Protein AF-A0A822D2G8-F1 (afdb_monomer)

Nearest PDB structures (foldseek):
  5gmx-assembly2_B  TM=9.393E-01  e=2.513E-11  uncultured bacterium
  8j5v-assembly1_A  TM=9.242E-01  e=3.147E-10  Pseudomonas putida
  7y3z-assembly4_C  TM=8.607E-01  e=1.386E-10  Acinetobacter
  5gkv-assembly1_A  TM=8.976E-01  e=1.259E-08  Caulobacter vibrioides CB15
  3zyt-assembly1_A  TM=8.959E-01  e=1.176E-08  Paenarthrobacter nitroguajacolicus

Solvent-accessible surface area (backbone atoms only — not comparable to full-atom values): 8318 Å² total; per-residue (Å²): 126,76,74,58,53,82,40,35,42,26,81,70,38,61,72,32,47,34,66,88,32,54,75,43,24,35,48,33,5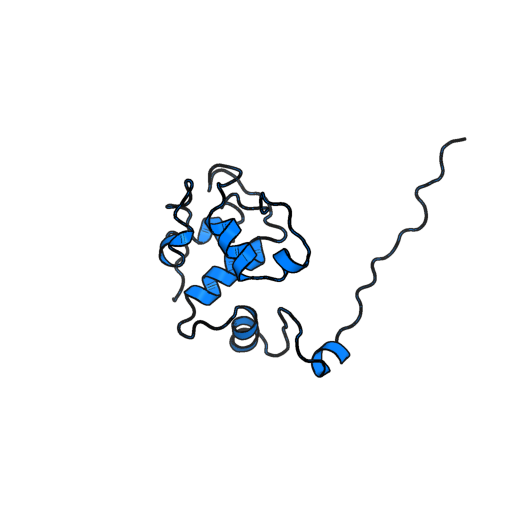2,79,62,31,10,48,29,58,45,65,74,94,67,92,73,52,73,68,47,69,71,31,62,68,57,48,47,55,47,58,24,60,44,60,46,82,45,68,62,69,76,56,70,52,78,27,83,67,39,43,62,50,58,56,33,49,52,49,26,61,48,38,93,80,54,43,53,50,41,54,47,42,23,75,76,74,37,78,89,49,75,64,74,86,89,49,72,80,58,54,75,71,61,77,84,86,76,80,86,77,79,83,81,91,79,78,76,84,128

Radius of gyration: 18.51 Å; Cα contacts (8 Å, |Δi|>4): 167; chains: 1; bounding box: 32×66×42 Å

Foldseek 3Di:
DLFDQQDQPCVLVVLLCPQLRVRQGNVLLLQQQSQPLDQPDDDDPVCLVPLCNLLNRSSHDHRPDNGPPDGDHSPRSSCSSVQSSVLRSPPVSDHSQVCCCVPPNVLDGPDDDDVVNVVVDDDDDDPPPPDDPPDDD

Structure (mmCIF, N/CA/C/O backbone):
data_AF-A0A822D2G8-F1
#
_entry.id   AF-A0A822D2G8-F1
#
loop_
_atom_site.group_PDB
_atom_site.id
_atom_site.type_symbol
_atom_site.label_atom_id
_atom_site.label_alt_id
_atom_site.label_comp_id
_atom_site.label_asym_id
_atom_site.label_entity_id
_atom_site.label_seq_id
_atom_site.pdbx_PDB_ins_code
_atom_site.Cartn_x
_atom_site.Cartn_y
_atom_site.Cartn_z
_atom_site.occupancy
_atom_site.B_iso_or_equiv
_atom_site.auth_seq_id
_atom_site.auth_comp_id
_atom_site.auth_asym_id
_atom_site.auth_atom_id
_atom_site.pdbx_PDB_model_num
ATOM 1 N N . GLY A 1 1 ? -14.054 -15.849 -3.156 1.00 91.12 1 GLY A N 1
ATOM 2 C CA . GLY A 1 1 ? -12.806 -15.470 -3.852 1.00 91.12 1 GLY A CA 1
ATOM 3 C C . GLY A 1 1 ? -11.665 -15.424 -2.854 1.00 91.12 1 GLY A C 1
ATOM 4 O O . GLY A 1 1 ? -11.876 -15.843 -1.722 1.00 91.12 1 GLY A O 1
ATOM 5 N N . TRP A 1 2 ? -10.487 -14.937 -3.252 1.00 95.75 2 TRP A N 1
ATOM 6 C CA . TRP A 1 2 ? -9.308 -14.827 -2.371 1.00 95.75 2 TRP A CA 1
ATOM 7 C C . TRP A 1 2 ? -9.354 -13.627 -1.415 1.00 95.75 2 TRP A C 1
ATOM 9 O O . TRP A 1 2 ? -8.724 -13.649 -0.364 1.00 95.75 2 TRP A O 1
ATOM 19 N N . LEU A 1 3 ? -10.148 -12.610 -1.753 1.00 97.12 3 LEU A N 1
ATOM 20 C CA . LEU A 1 3 ? -10.325 -11.391 -0.974 1.00 97.12 3 LEU A CA 1
ATOM 21 C C . LEU A 1 3 ? -11.816 -11.186 -0.663 1.00 97.12 3 LEU A C 1
ATOM 23 O O . LEU A 1 3 ? -12.669 -11.411 -1.524 1.00 97.12 3 LEU A O 1
ATOM 27 N N . ASP A 1 4 ? -12.117 -10.779 0.567 1.00 98.31 4 ASP A N 1
ATOM 28 C CA . ASP A 1 4 ? -13.465 -10.472 1.061 1.00 98.31 4 ASP A CA 1
ATOM 29 C C . ASP A 1 4 ? -13.503 -9.005 1.497 1.00 98.31 4 ASP A C 1
ATOM 31 O O . ASP A 1 4 ? -12.689 -8.597 2.327 1.00 98.31 4 ASP A O 1
ATOM 35 N N . TYR A 1 5 ? -14.424 -8.228 0.922 1.00 98.31 5 TYR A N 1
ATOM 36 C CA . TYR A 1 5 ? -14.529 -6.784 1.128 1.00 98.31 5 TYR A CA 1
ATOM 37 C C . TYR A 1 5 ? -15.007 -6.397 2.534 1.00 98.31 5 TYR A C 1
ATOM 39 O O . TYR A 1 5 ? -14.637 -5.324 3.017 1.00 98.31 5 TYR A O 1
ATOM 47 N N . GLU A 1 6 ? -15.768 -7.268 3.199 1.00 98.38 6 GLU A N 1
ATOM 48 C CA . GLU A 1 6 ? -16.273 -7.030 4.557 1.00 98.38 6 GLU A CA 1
ATOM 49 C C . GLU A 1 6 ? -15.302 -7.534 5.633 1.00 98.38 6 GLU A C 1
ATOM 51 O O . GLU A 1 6 ? -15.400 -7.157 6.801 1.00 98.38 6 GLU A O 1
ATOM 56 N N . ALA A 1 7 ? -14.323 -8.358 5.252 1.00 98.62 7 ALA A N 1
ATOM 57 C CA . ALA A 1 7 ? -13.304 -8.823 6.177 1.00 98.62 7 ALA A CA 1
ATOM 58 C C . ALA A 1 7 ? -12.335 -7.688 6.569 1.00 98.62 7 ALA A C 1
ATOM 60 O O . ALA A 1 7 ? -11.998 -6.836 5.735 1.00 98.62 7 ALA A O 1
ATOM 61 N N . PRO A 1 8 ? -11.810 -7.699 7.809 1.00 98.69 8 PRO A N 1
ATOM 62 C CA . PRO A 1 8 ? -10.712 -6.824 8.196 1.00 98.69 8 PRO A CA 1
ATOM 63 C C . PRO A 1 8 ? -9.475 -7.059 7.323 1.00 98.69 8 PRO A C 1
ATOM 65 O O . PRO A 1 8 ? -9.110 -8.204 7.054 1.00 98.69 8 PRO A O 1
ATOM 68 N N . VAL A 1 9 ? -8.774 -5.987 6.952 1.00 98.81 9 VAL A N 1
ATOM 69 C CA . VAL A 1 9 ? -7.486 -6.036 6.233 1.00 98.81 9 VAL A CA 1
ATOM 70 C C . VAL A 1 9 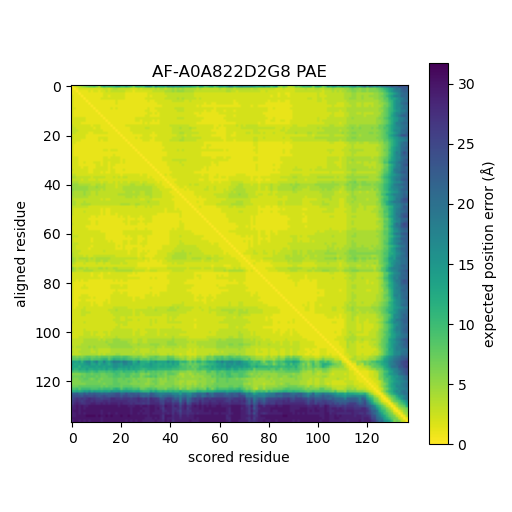? -6.485 -6.921 6.976 1.00 98.81 9 VAL A C 1
ATOM 72 O O . VAL A 1 9 ? -5.782 -7.722 6.363 1.00 98.81 9 VAL A O 1
ATOM 75 N N . ALA A 1 10 ? -6.494 -6.852 8.309 1.00 98.44 10 ALA A N 1
ATOM 76 C CA . ALA A 1 10 ? -5.641 -7.638 9.193 1.00 98.44 10 ALA A CA 1
ATOM 77 C C . ALA A 1 10 ? -5.787 -9.161 9.056 1.00 98.44 10 ALA A C 1
ATOM 79 O O . ALA A 1 10 ? -4.864 -9.892 9.408 1.00 98.44 10 ALA A O 1
ATOM 80 N N . LYS A 1 11 ? -6.902 -9.655 8.501 1.00 98.56 11 LYS A N 1
ATOM 81 C CA . LYS A 1 11 ? -7.056 -11.077 8.160 1.00 98.56 11 LYS A CA 1
ATOM 82 C C . LYS A 1 11 ? -6.014 -11.531 7.133 1.00 98.56 11 LYS A C 1
ATOM 84 O O . LYS A 1 11 ? -5.569 -12.672 7.183 1.00 98.56 11 LYS A O 1
ATOM 89 N N . TYR A 1 12 ? -5.654 -10.647 6.206 1.00 98.56 12 TYR A N 1
ATOM 90 C CA . TYR A 1 12 ? -4.702 -10.913 5.126 1.00 98.56 12 TYR A CA 1
ATOM 91 C C . TYR A 1 12 ? -3.329 -10.313 5.430 1.00 98.56 12 TYR A C 1
ATOM 93 O O . TYR A 1 12 ? -2.309 -10.868 5.037 1.00 98.56 12 TYR A O 1
ATOM 101 N N . TRP A 1 13 ? -3.299 -9.202 6.168 1.00 98.62 13 TRP A N 1
ATOM 102 C CA . TRP A 1 13 ? -2.096 -8.458 6.520 1.00 98.62 13 TRP A CA 1
ATOM 103 C C . TRP A 1 13 ? -2.002 -8.226 8.039 1.00 98.62 13 TRP A C 1
ATOM 105 O O . TRP A 1 13 ? -2.320 -7.130 8.502 1.00 98.62 13 TRP A O 1
ATOM 115 N N . PRO A 1 14 ? -1.579 -9.225 8.839 1.00 98.44 14 PRO A N 1
ATOM 116 C CA . PRO A 1 14 ? -1.592 -9.135 10.305 1.00 98.44 14 PRO A CA 1
ATOM 117 C C . PRO A 1 14 ? -0.842 -7.928 10.878 1.00 98.44 14 PRO A C 1
ATOM 119 O O . PRO A 1 14 ? -1.290 -7.302 11.829 1.00 98.44 14 PRO A O 1
ATOM 122 N N . GLU A 1 15 ? 0.270 -7.534 10.267 1.00 98.56 15 GLU A N 1
ATOM 123 C CA . GLU A 1 15 ? 1.086 -6.391 10.685 1.00 98.56 15 GLU A CA 1
ATOM 124 C C . GLU A 1 15 ? 0.337 -5.051 10.577 1.00 98.56 15 GLU A C 1
ATOM 126 O O . GLU A 1 15 ? 0.746 -4.066 11.190 1.00 98.56 15 GLU A O 1
ATOM 131 N N . PHE A 1 16 ? -0.773 -5.012 9.832 1.00 98.69 16 PHE A N 1
ATOM 132 C CA . PHE A 1 16 ? -1.654 -3.857 9.714 1.00 98.69 16 PHE A CA 1
ATOM 133 C C . PHE A 1 16 ? -2.537 -3.650 10.958 1.00 98.69 16 PHE A C 1
ATOM 135 O O . PHE A 1 16 ? -3.050 -2.549 11.139 1.00 98.69 16 PHE A O 1
ATOM 142 N N . SER A 1 17 ? -2.713 -4.647 11.843 1.00 97.94 17 SER A N 1
ATOM 143 C CA . SER A 1 17 ? -3.588 -4.571 13.032 1.00 97.94 17 SER A CA 1
ATOM 144 C C . SER A 1 17 ? -2.949 -3.852 14.224 1.00 97.94 17 SER A C 1
ATOM 146 O O . SER A 1 17 ? -2.882 -4.382 15.333 1.00 97.94 17 SER A O 1
ATOM 148 N N . VAL A 1 18 ? -2.433 -2.651 13.991 1.00 98.12 18 VAL A N 1
ATOM 149 C CA . VAL A 1 18 ? -1.862 -1.804 15.042 1.00 98.12 18 VAL A CA 1
ATOM 150 C C . VAL A 1 18 ? -2.366 -0.377 14.905 1.00 98.12 18 VAL A C 1
ATOM 152 O O . VAL A 1 18 ? -2.755 0.057 13.818 1.00 98.12 18 VAL A O 1
ATOM 155 N N . ASN A 1 19 ? -2.284 0.391 15.991 1.00 98.06 19 ASN A N 1
ATOM 156 C CA . ASN A 1 19 ? -2.625 1.815 16.018 1.00 98.06 19 ASN A CA 1
ATOM 157 C C . ASN A 1 19 ? -4.070 2.120 15.576 1.00 98.06 19 ASN A C 1
ATOM 159 O O . ASN A 1 19 ? -4.309 3.133 14.918 1.00 98.06 19 ASN A O 1
ATOM 163 N N . GLY A 1 20 ? -5.029 1.266 15.959 1.00 97.31 20 GLY A N 1
ATOM 164 C CA . GLY A 1 20 ? -6.459 1.493 15.717 1.00 97.31 20 GLY A CA 1
ATOM 165 C C . GLY A 1 20 ? -6.936 1.034 14.339 1.00 97.31 20 GLY A C 1
ATOM 166 O O . GLY A 1 20 ? -7.957 1.515 13.848 1.00 97.31 20 GLY A O 1
ATOM 167 N N . LYS A 1 21 ? -6.173 0.156 13.678 1.00 98.50 21 LYS A N 1
ATOM 168 C CA . LYS A 1 21 ? -6.455 -0.339 12.321 1.00 98.50 21 LYS A CA 1
ATOM 169 C C . LYS A 1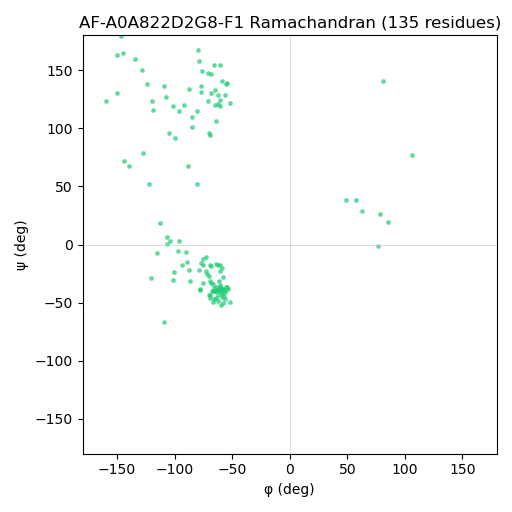 21 ? -7.012 -1.766 12.285 1.00 98.50 21 LYS A C 1
ATOM 171 O O . LYS A 1 21 ? -7.245 -2.308 11.208 1.00 98.50 21 LYS A O 1
ATOM 176 N N . GLU A 1 22 ? -7.246 -2.374 13.445 1.00 98.12 22 GLU A N 1
ATOM 177 C CA . GLU A 1 22 ? -7.603 -3.789 13.612 1.00 98.12 22 GLU A CA 1
ATOM 178 C C . GLU A 1 22 ? -8.923 -4.140 12.907 1.00 98.12 22 GLU A C 1
ATOM 180 O O . GLU A 1 22 ? -9.078 -5.246 12.394 1.00 98.12 22 GLU A O 1
ATOM 185 N N . ASN A 1 23 ? -9.841 -3.172 12.837 1.00 98.38 23 ASN A N 1
ATOM 186 C CA . ASN A 1 23 ? -11.180 -3.331 12.267 1.00 98.38 23 ASN A CA 1
ATOM 187 C C . ASN A 1 23 ? -11.358 -2.658 10.898 1.00 98.38 23 ASN A C 1
ATOM 189 O O . ASN A 1 23 ? -12.479 -2.608 10.394 1.00 98.38 23 ASN A O 1
ATOM 193 N N . ILE A 1 24 ? -10.290 -2.125 10.289 1.00 98.75 24 ILE A N 1
ATOM 194 C CA . ILE A 1 24 ? -10.395 -1.534 8.949 1.00 98.75 24 ILE A CA 1
ATOM 195 C C . ILE A 1 24 ? -10.743 -2.641 7.963 1.00 98.75 24 ILE A C 1
ATOM 197 O O . ILE A 1 24 ? -9.972 -3.589 7.807 1.00 98.75 24 ILE A O 1
ATOM 201 N N . THR A 1 25 ? -11.881 -2.523 7.284 1.00 98.88 25 THR A N 1
ATOM 202 C CA . THR A 1 25 ? -12.289 -3.507 6.276 1.00 98.88 25 THR A CA 1
ATOM 203 C C . THR A 1 25 ? -11.554 -3.291 4.960 1.00 98.88 25 THR A C 1
ATOM 205 O O . THR A 1 25 ? -11.090 -2.188 4.647 1.00 98.88 25 THR A O 1
ATOM 208 N N . VAL A 1 26 ? -11.478 -4.342 4.145 1.00 98.81 26 VAL A N 1
ATOM 209 C CA . VAL A 1 26 ? -10.943 -4.237 2.783 1.00 98.81 26 VAL A CA 1
ATOM 210 C C . VAL A 1 26 ? -11.710 -3.175 1.982 1.00 98.81 26 VAL A C 1
ATOM 212 O O . VAL A 1 26 ? -11.086 -2.357 1.311 1.00 98.81 26 VAL A O 1
ATOM 215 N N . SER A 1 27 ? -13.039 -3.098 2.103 1.00 98.62 27 SER A N 1
ATOM 216 C CA . SER A 1 27 ? -13.855 -2.056 1.458 1.00 98.62 27 SER A CA 1
ATOM 217 C C . SER A 1 27 ? -13.450 -0.636 1.874 1.00 98.62 27 SER A C 1
ATOM 219 O O . SER A 1 27 ? -13.316 0.250 1.027 1.00 98.62 27 SER A O 1
ATOM 221 N N . GLN A 1 28 ? -13.171 -0.399 3.161 1.00 98.75 28 GLN A N 1
ATOM 222 C CA . GLN A 1 28 ? -12.704 0.906 3.644 1.00 98.75 28 GLN A CA 1
ATOM 223 C C . GLN A 1 28 ? -11.318 1.273 3.094 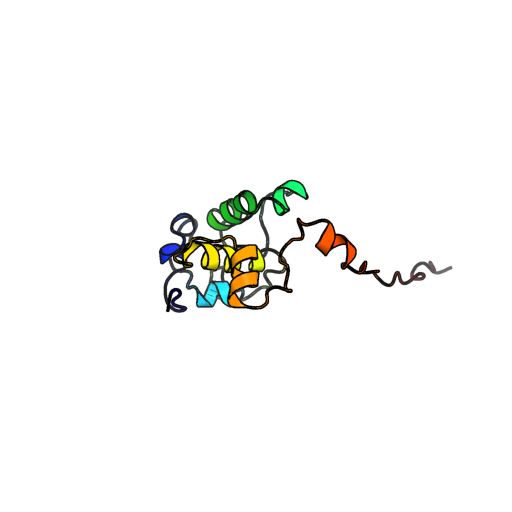1.00 98.75 28 GLN A C 1
ATOM 225 O O . GLN A 1 28 ? -11.095 2.425 2.712 1.00 98.75 28 GLN A O 1
ATOM 230 N N . LEU A 1 29 ? -10.396 0.311 3.007 1.00 98.69 29 LEU A N 1
ATOM 231 C CA . LEU A 1 29 ? -9.083 0.522 2.392 1.00 98.69 29 LEU A CA 1
ATOM 232 C C . LEU A 1 29 ? -9.218 0.848 0.898 1.00 98.69 29 LEU A C 1
ATOM 234 O O . LEU A 1 29 ? -8.661 1.843 0.430 1.00 98.69 29 LEU A O 1
ATOM 238 N N . MET A 1 30 ? -10.040 0.084 0.177 1.00 98.50 30 MET A N 1
ATOM 239 C CA . MET A 1 30 ? -10.249 0.238 -1.267 1.00 98.50 30 MET A CA 1
ATOM 240 C C . MET A 1 30 ? -11.069 1.480 -1.657 1.00 98.50 30 MET A C 1
ATOM 242 O O . MET A 1 30 ? -11.111 1.838 -2.829 1.00 98.50 30 MET A O 1
ATOM 246 N N . SER A 1 31 ? -11.686 2.167 -0.692 1.00 98.44 31 SER A N 1
ATOM 247 C CA . SER A 1 31 ? -12.491 3.381 -0.905 1.00 98.44 31 SER A CA 1
ATOM 248 C C . SER A 1 31 ? -11.867 4.650 -0.314 1.00 98.44 31 SER A C 1
ATOM 250 O O . SER A 1 31 ? -12.556 5.653 -0.131 1.00 98.44 31 SER A O 1
ATOM 252 N N . HIS A 1 32 ? -10.560 4.632 -0.024 1.00 98.56 32 HIS A N 1
ATOM 253 C CA . HIS A 1 32 ? -9.823 5.771 0.541 1.00 98.56 32 HIS A CA 1
ATOM 254 C C . HIS A 1 32 ? -10.293 6.210 1.940 1.00 98.56 32 HIS A C 1
ATOM 256 O O . HIS A 1 32 ? -10.162 7.380 2.312 1.00 98.56 32 HIS A O 1
ATOM 262 N N . ARG A 1 33 ? -10.828 5.279 2.738 1.00 98.75 33 ARG A N 1
ATOM 263 C CA . ARG A 1 33 ? -11.375 5.537 4.082 1.00 98.75 33 ARG A CA 1
ATOM 264 C C . ARG A 1 33 ? -10.493 5.014 5.217 1.00 98.75 33 ARG A C 1
ATOM 266 O O . ARG A 1 33 ? -10.859 5.190 6.373 1.00 98.75 33 ARG A O 1
ATOM 273 N N . ALA A 1 34 ? -9.345 4.406 4.909 1.00 98.56 34 ALA A N 1
ATOM 274 C CA . ALA A 1 34 ? -8.417 3.854 5.902 1.00 98.56 34 ALA A CA 1
ATOM 275 C C . ALA A 1 34 ? -7.573 4.906 6.648 1.00 98.56 34 ALA A C 1
ATOM 277 O O . ALA A 1 34 ? -6.945 4.577 7.648 1.00 98.56 34 ALA A O 1
ATOM 278 N N . GLY A 1 35 ? -7.546 6.159 6.179 1.00 98.50 35 GLY A N 1
ATOM 279 C CA . GLY A 1 35 ? -6.808 7.232 6.850 1.00 98.50 35 GLY A CA 1
ATOM 280 C C . GLY A 1 35 ? -5.304 7.234 6.625 1.00 98.50 35 GLY A C 1
ATOM 281 O O . GLY A 1 35 ? -4.590 7.765 7.461 1.00 98.50 35 GLY A O 1
ATOM 282 N N . LEU A 1 36 ? -4.808 6.689 5.514 1.00 98.56 36 LEU A N 1
ATOM 283 C CA . LEU A 1 36 ? -3.376 6.576 5.211 1.00 98.56 36 LEU A CA 1
ATOM 284 C C . LEU A 1 36 ? -2.996 7.273 3.886 1.00 98.56 36 LEU A C 1
ATOM 286 O O . LEU A 1 36 ? -2.399 6.642 3.010 1.00 98.56 36 LEU A O 1
ATOM 290 N N . PRO A 1 37 ? -3.357 8.553 3.666 1.00 97.94 37 PRO A N 1
ATOM 291 C CA . PRO A 1 37 ? -3.139 9.216 2.377 1.00 97.94 37 PRO A CA 1
ATOM 292 C C . PRO A 1 37 ? -1.658 9.484 2.061 1.00 97.94 37 PRO A C 1
ATOM 294 O O . PRO A 1 37 ? -1.312 9.735 0.906 1.00 97.94 37 PRO A O 1
ATOM 297 N N . CYS A 1 38 ? -0.800 9.446 3.079 1.00 97.06 38 CYS A N 1
ATOM 298 C CA . CYS A 1 38 ? 0.634 9.684 3.013 1.00 97.06 38 CYS A CA 1
ATOM 299 C C . CYS A 1 38 ? 1.361 8.871 4.090 1.00 97.06 38 CYS A C 1
ATOM 301 O O . CYS A 1 38 ? 0.745 8.421 5.052 1.00 97.06 38 CYS A O 1
ATOM 303 N N . VAL A 1 39 ? 2.670 8.717 3.924 1.00 97.75 39 VAL A N 1
ATOM 304 C CA . VAL A 1 39 ? 3.601 8.229 4.941 1.00 97.75 39 VAL A CA 1
ATOM 305 C C . VAL A 1 39 ? 4.091 9.412 5.785 1.00 97.75 39 VAL A C 1
ATOM 307 O O . VAL A 1 39 ? 4.440 10.448 5.222 1.00 97.75 39 VAL A O 1
ATOM 310 N N . ASP A 1 40 ? 4.108 9.265 7.112 1.00 96.81 40 ASP A N 1
ATOM 311 C CA . ASP A 1 40 ? 4.504 10.328 8.057 1.00 96.81 40 ASP A CA 1
ATOM 312 C C . ASP A 1 40 ? 6.015 10.622 8.047 1.00 96.81 40 ASP A C 1
ATOM 314 O O . ASP A 1 40 ? 6.454 11.716 8.407 1.00 96.81 40 ASP A O 1
ATOM 318 N N . GLU A 1 41 ? 6.828 9.643 7.648 1.00 95.69 41 GLU A N 1
ATOM 319 C CA . GLU A 1 41 ? 8.280 9.792 7.543 1.00 95.69 41 GLU A CA 1
ATOM 320 C C . GLU A 1 41 ? 8.684 10.584 6.290 1.00 95.69 41 GLU A C 1
ATOM 322 O O . GLU A 1 41 ? 8.041 10.511 5.242 1.00 95.69 41 GLU A O 1
ATOM 327 N N . GLN A 1 42 ? 9.800 11.316 6.374 1.00 95.44 42 GLN A N 1
ATOM 328 C CA . GLN A 1 42 ? 10.418 11.900 5.184 1.00 95.44 42 GLN A CA 1
ATOM 329 C C . GLN A 1 42 ? 11.042 10.790 4.339 1.00 95.44 42 GLN A C 1
ATOM 331 O O . GLN A 1 42 ? 11.897 10.048 4.819 1.00 95.44 42 GLN A O 1
ATOM 336 N N . LEU A 1 43 ? 10.626 10.704 3.078 1.00 95.50 43 LEU A N 1
ATOM 337 C CA . LEU A 1 43 ? 11.061 9.666 2.151 1.00 95.50 43 LEU A CA 1
ATOM 338 C C . LEU A 1 43 ? 11.982 10.244 1.079 1.00 95.50 43 LEU A C 1
ATOM 340 O O . LEU A 1 43 ? 11.698 11.288 0.485 1.00 95.50 43 LEU A O 1
ATOM 344 N N . THR A 1 44 ? 13.064 9.531 0.789 1.00 96.50 44 THR A N 1
ATOM 345 C CA . THR A 1 44 ? 13.817 9.704 -0.454 1.00 96.50 44 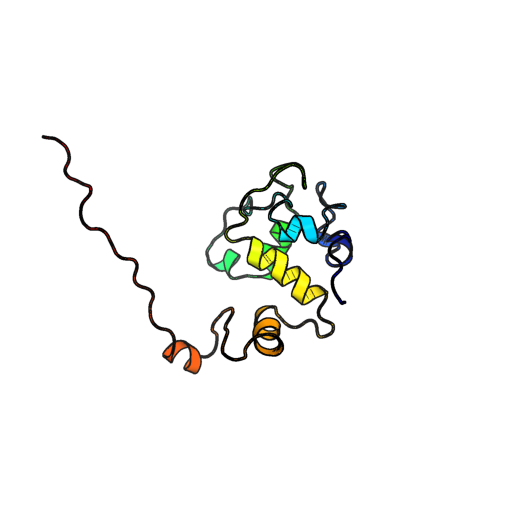THR A CA 1
ATOM 346 C C . THR A 1 44 ? 13.116 8.969 -1.597 1.00 96.50 44 THR A C 1
ATOM 348 O O . THR A 1 44 ? 12.240 8.132 -1.380 1.00 96.50 44 THR A O 1
ATOM 351 N N . LEU A 1 45 ? 13.526 9.229 -2.842 1.00 93.56 45 LEU A N 1
ATOM 352 C CA . LEU A 1 45 ? 13.019 8.458 -3.981 1.00 93.56 45 LEU A CA 1
ATOM 353 C C . LEU A 1 45 ? 13.319 6.957 -3.829 1.00 93.56 45 LEU A C 1
ATOM 355 O O . LEU A 1 45 ? 12.466 6.138 -4.148 1.00 93.56 45 LEU A O 1
ATOM 359 N N . ASN A 1 46 ? 14.491 6.599 -3.299 1.00 95.19 46 ASN A N 1
ATOM 360 C CA . ASN A 1 46 ? 14.855 5.200 -3.079 1.00 95.19 46 ASN A CA 1
ATOM 361 C C . ASN A 1 46 ? 13.937 4.529 -2.052 1.00 95.19 46 ASN A C 1
ATOM 363 O O . ASN A 1 46 ? 13.568 3.378 -2.251 1.00 95.19 46 ASN A O 1
ATOM 367 N N . ASP A 1 47 ? 13.514 5.253 -1.009 1.00 95.12 47 ASP A N 1
ATOM 368 C CA . ASP A 1 47 ? 12.547 4.723 -0.042 1.00 95.12 47 ASP A CA 1
ATOM 369 C C . ASP A 1 47 ? 11.189 4.450 -0.696 1.00 95.12 47 ASP A C 1
ATOM 371 O O . ASP A 1 47 ? 10.561 3.442 -0.400 1.00 95.12 47 ASP A O 1
ATOM 375 N N . VAL A 1 48 ? 10.738 5.330 -1.599 1.00 93.50 48 VAL A N 1
ATOM 376 C CA . VAL A 1 48 ? 9.467 5.160 -2.329 1.00 93.50 48 VAL A CA 1
ATOM 377 C C . VAL A 1 48 ? 9.529 3.997 -3.319 1.00 93.50 48 VAL A C 1
ATOM 379 O O . VAL A 1 48 ? 8.520 3.333 -3.545 1.00 93.50 48 VAL A O 1
ATOM 382 N N . LEU A 1 49 ? 10.695 3.744 -3.916 1.00 92.88 49 LEU A N 1
ATOM 383 C CA . LEU A 1 49 ? 10.906 2.623 -4.835 1.00 92.88 49 LEU A CA 1
ATOM 384 C C . LEU A 1 49 ? 11.060 1.274 -4.110 1.00 92.88 49 LEU A C 1
ATOM 386 O O . LEU A 1 49 ? 10.912 0.228 -4.743 1.00 92.88 49 LEU A O 1
ATOM 390 N N . ASP A 1 50 ? 11.314 1.279 -2.800 1.00 95.75 50 ASP A N 1
ATOM 391 C CA . ASP A 1 50 ? 11.313 0.078 -1.968 1.00 95.75 50 ASP A CA 1
ATOM 392 C C . ASP A 1 50 ? 9.886 -0.246 -1.497 1.00 95.75 50 ASP A C 1
ATOM 394 O O . ASP A 1 50 ? 9.345 0.335 -0.551 1.00 95.75 50 ASP A O 1
ATOM 398 N N . TRP A 1 51 ? 9.273 -1.224 -2.167 1.00 96.94 51 TRP A N 1
ATOM 399 C CA . TRP A 1 51 ? 7.927 -1.705 -1.856 1.00 96.94 51 TRP A CA 1
ATOM 400 C C . TRP A 1 51 ? 7.760 -2.075 -0.378 1.00 96.94 51 TRP A C 1
ATOM 402 O O . TRP A 1 51 ? 6.821 -1.621 0.278 1.00 96.94 51 TRP A O 1
ATOM 412 N N . THR A 1 52 ? 8.690 -2.875 0.149 1.00 97.44 52 THR A N 1
ATOM 413 C CA . THR A 1 52 ? 8.643 -3.399 1.518 1.00 97.44 52 THR A CA 1
ATOM 414 C C . THR A 1 52 ? 8.771 -2.274 2.530 1.00 97.44 52 THR A C 1
ATOM 416 O O . THR A 1 52 ? 8.103 -2.297 3.568 1.00 97.44 52 THR A O 1
ATOM 419 N N . ARG A 1 53 ? 9.605 -1.268 2.239 1.00 97.88 53 ARG A N 1
ATOM 420 C CA . ARG A 1 53 ? 9.750 -0.083 3.088 1.00 97.88 53 ARG A CA 1
ATOM 421 C C . ARG A 1 53 ? 8.422 0.651 3.223 1.00 97.88 53 ARG A C 1
ATOM 423 O O . ARG A 1 53 ? 7.981 0.880 4.350 1.00 97.88 53 ARG A O 1
ATOM 430 N N . ILE A 1 54 ? 7.764 0.972 2.110 1.00 98.25 54 ILE A N 1
ATOM 431 C CA . ILE A 1 54 ? 6.508 1.734 2.124 1.00 98.25 54 ILE A CA 1
ATOM 432 C C . ILE A 1 54 ? 5.373 0.950 2.779 1.00 98.25 54 ILE A C 1
ATOM 434 O O . ILE A 1 54 ? 4.693 1.488 3.656 1.00 98.25 54 ILE A O 1
ATOM 438 N N . THR A 1 55 ? 5.177 -0.321 2.423 1.00 98.56 55 THR A N 1
ATOM 439 C CA . THR A 1 55 ? 4.101 -1.126 3.020 1.00 98.56 55 THR A CA 1
ATOM 440 C C . THR A 1 55 ? 4.326 -1.329 4.516 1.00 98.56 55 THR A C 1
ATOM 442 O O . THR A 1 55 ? 3.392 -1.160 5.300 1.00 98.56 55 THR A O 1
ATOM 445 N N . SER A 1 56 ? 5.567 -1.565 4.952 1.00 98.50 56 SER A N 1
ATOM 446 C CA . SER A 1 56 ? 5.902 -1.682 6.379 1.00 98.50 56 SER A CA 1
ATOM 447 C C . SER A 1 56 ? 5.626 -0.403 7.169 1.00 98.50 56 SER A C 1
ATOM 449 O O . SER A 1 56 ? 5.183 -0.480 8.317 1.00 98.50 56 SER A O 1
ATOM 451 N N . LEU A 1 57 ? 5.893 0.768 6.582 1.00 98.62 57 LEU A N 1
ATOM 452 C CA . LEU A 1 57 ? 5.587 2.058 7.203 1.00 98.62 57 LEU A CA 1
ATOM 453 C C . LEU A 1 57 ? 4.077 2.258 7.329 1.00 98.62 57 LEU A C 1
ATOM 455 O O . LEU A 1 57 ? 3.582 2.519 8.424 1.00 98.62 57 LEU A O 1
ATOM 459 N N . LEU A 1 58 ? 3.332 2.033 6.246 1.00 98.69 58 LEU A N 1
ATOM 460 C CA . LEU A 1 58 ? 1.874 2.170 6.227 1.00 98.69 58 LEU A CA 1
ATOM 461 C C . LEU A 1 58 ? 1.176 1.195 7.187 1.00 98.69 58 LEU A C 1
ATOM 463 O O . LEU A 1 58 ? 0.232 1.582 7.876 1.00 98.69 58 LEU A O 1
ATOM 467 N N . ALA A 1 59 ? 1.662 -0.046 7.296 1.00 98.69 59 ALA A N 1
ATOM 468 C CA . ALA A 1 59 ? 1.147 -1.025 8.254 1.00 98.69 59 ALA A CA 1
ATOM 469 C C . ALA A 1 59 ? 1.280 -0.551 9.701 1.00 98.69 59 ALA A C 1
ATOM 471 O O . ALA A 1 59 ? 0.383 -0.770 10.513 1.00 98.69 59 ALA A O 1
ATOM 472 N N . LYS A 1 60 ? 2.378 0.136 10.029 1.00 98.44 60 LYS A N 1
ATOM 473 C CA . LYS A 1 60 ? 2.661 0.614 11.385 1.00 98.44 60 LYS A CA 1
ATOM 474 C C . LYS A 1 60 ? 2.066 1.986 11.668 1.00 98.44 60 LYS A C 1
ATOM 476 O O . LYS A 1 60 ? 1.852 2.305 12.829 1.00 98.44 60 LYS A O 1
ATOM 481 N N . GLN A 1 61 ? 1.763 2.791 10.658 1.00 98.50 61 GLN A N 1
ATOM 482 C CA . GLN A 1 61 ? 1.305 4.164 10.851 1.00 98.50 61 GLN A CA 1
ATOM 483 C C . GLN A 1 61 ? -0.093 4.242 11.481 1.00 98.50 61 GLN A C 1
ATOM 485 O O . GLN A 1 61 ? -0.959 3.393 11.246 1.00 98.50 61 GLN A O 1
ATOM 490 N N . LYS A 1 62 ? -0.324 5.274 12.297 1.00 98.62 62 LYS A N 1
ATOM 491 C CA . LYS A 1 62 ? -1.658 5.608 12.802 1.00 98.62 62 LYS A CA 1
ATOM 492 C C . LYS A 1 62 ? -2.460 6.316 11.696 1.00 98.62 62 LYS A C 1
ATOM 494 O O . LYS A 1 62 ? -1.921 7.222 11.067 1.00 98.62 62 LYS A O 1
ATOM 499 N N . PRO A 1 63 ? -3.741 5.979 11.483 1.00 98.62 63 PRO A N 1
ATOM 500 C CA . PRO A 1 63 ? -4.595 6.737 10.577 1.00 98.62 63 PRO A CA 1
ATOM 501 C C . PRO A 1 63 ? -4.650 8.235 10.924 1.00 98.62 63 PRO A C 1
ATOM 503 O O . PRO A 1 63 ? -4.777 8.609 12.092 1.00 98.62 63 PRO A O 1
ATOM 506 N N . HIS A 1 64 ? -4.618 9.097 9.907 1.00 98.44 64 HIS A N 1
ATOM 507 C CA . HIS A 1 64 ? -4.751 10.555 10.040 1.00 98.44 64 HIS A CA 1
ATOM 508 C C . HIS A 1 64 ? -6.161 10.988 10.472 1.00 98.44 64 HIS A C 1
ATOM 510 O O . HIS A 1 64 ? -6.355 12.106 10.944 1.00 98.44 64 HIS A O 1
ATOM 516 N N . TRP A 1 65 ? -7.151 10.113 10.304 1.00 98.19 65 TRP A N 1
ATOM 517 C CA . TRP A 1 65 ? -8.520 10.276 10.781 1.00 98.19 65 TRP A CA 1
ATOM 518 C C . TRP A 1 65 ? -9.080 8.923 11.208 1.00 98.19 65 TRP A C 1
ATOM 520 O O . TRP A 1 65 ? -8.532 7.880 10.854 1.00 98.19 65 TRP A O 1
ATOM 530 N N . GLU A 1 66 ? -10.184 8.935 11.951 1.00 98.25 66 GLU A N 1
ATOM 531 C CA . GLU A 1 66 ? -10.865 7.706 12.354 1.00 98.25 66 GLU A CA 1
ATOM 532 C C . GLU A 1 66 ? -11.338 6.923 11.114 1.00 98.25 66 GLU A C 1
ATOM 534 O O . GLU A 1 66 ? -12.137 7.453 10.328 1.00 98.25 66 GLU A O 1
ATOM 539 N N . PRO A 1 67 ? -10.864 5.683 10.900 1.00 98.25 67 PRO A N 1
ATOM 540 C CA . PRO A 1 67 ? -11.192 4.929 9.701 1.00 98.25 67 PRO A CA 1
ATOM 541 C C . PRO A 1 67 ? -12.697 4.784 9.491 1.00 98.25 67 PRO A C 1
ATOM 543 O O . PRO A 1 67 ? -13.461 4.542 10.420 1.00 98.25 67 PRO A O 1
ATOM 546 N N . GLY A 1 68 ? -13.141 4.945 8.247 1.00 97.50 68 GLY A N 1
ATOM 547 C CA . GLY A 1 68 ? -14.555 4.811 7.912 1.00 97.50 68 GLY A CA 1
ATOM 548 C C . GLY A 1 68 ? -15.441 6.000 8.298 1.00 97.50 68 GLY A C 1
ATOM 549 O O . GLY A 1 68 ? -16.616 5.963 7.947 1.00 97.50 68 GLY A O 1
ATOM 550 N N . THR A 1 69 ? -14.929 7.066 8.924 1.00 98.06 69 THR A N 1
ATOM 551 C CA . THR A 1 69 ? -15.718 8.290 9.204 1.00 98.06 69 THR A CA 1
ATOM 552 C C . THR A 1 69 ? -15.706 9.296 8.052 1.00 98.06 69 THR A C 1
ATOM 554 O O . THR A 1 69 ? -16.697 9.977 7.803 1.00 98.06 69 THR A O 1
ATOM 557 N N . THR A 1 70 ? -14.613 9.352 7.289 1.00 97.81 70 THR A N 1
ATOM 558 C CA . THR A 1 70 ? -14.448 10.220 6.115 1.00 97.81 70 THR A CA 1
ATOM 559 C C . THR A 1 70 ? -13.581 9.538 5.050 1.00 97.81 70 THR A C 1
ATOM 561 O O . THR A 1 70 ? -13.141 8.398 5.227 1.00 97.81 70 THR A O 1
ATOM 564 N N . HIS A 1 71 ? -13.357 10.215 3.924 1.00 96.94 71 HIS A N 1
ATOM 565 C CA . HIS A 1 71 ? -12.437 9.788 2.878 1.00 96.94 71 HIS A CA 1
ATOM 566 C C . HIS A 1 71 ? -11.460 10.910 2.513 1.00 96.94 71 HIS A C 1
ATOM 568 O O . HIS A 1 71 ? -11.787 12.094 2.561 1.00 96.94 71 HIS A O 1
ATOM 574 N N . GLY A 1 72 ? -10.264 10.522 2.086 1.00 97.19 72 GLY A N 1
ATOM 575 C CA . GLY A 1 72 ? -9.256 11.432 1.552 1.00 97.19 72 GLY A CA 1
ATOM 576 C C . GLY A 1 72 ? -8.408 10.682 0.543 1.00 97.19 72 GLY A C 1
ATOM 577 O O . GLY A 1 72 ? -7.979 9.571 0.825 1.00 97.19 72 GLY A O 1
ATOM 578 N N . TYR A 1 73 ? -8.207 11.234 -0.651 1.00 97.88 73 TYR A N 1
ATOM 579 C CA . TYR A 1 73 ? -7.560 10.508 -1.745 1.00 97.88 73 TYR A CA 1
ATOM 580 C C . TYR A 1 73 ? -6.129 10.074 -1.378 1.00 97.88 73 TYR A C 1
ATOM 582 O O . TYR A 1 73 ? -5.293 10.894 -1.009 1.00 97.88 73 TYR A O 1
ATOM 590 N N . HIS A 1 74 ? -5.853 8.772 -1.483 1.00 98.12 74 HIS A N 1
ATOM 591 C CA . HIS A 1 74 ? -4.556 8.164 -1.158 1.00 98.12 74 HIS A CA 1
ATOM 592 C C . HIS A 1 74 ? -3.653 8.197 -2.396 1.00 98.12 74 HIS A C 1
ATOM 594 O O . HIS A 1 74 ? -3.385 7.168 -3.009 1.00 98.12 74 HIS A O 1
ATOM 600 N N . ALA A 1 75 ? -3.255 9.402 -2.810 1.00 94.62 75 ALA A N 1
ATOM 601 C CA . ALA A 1 75 ? -2.763 9.667 -4.163 1.00 94.62 75 ALA A CA 1
ATOM 602 C C . ALA A 1 75 ? -1.604 8.772 -4.623 1.00 94.62 75 ALA A C 1
ATOM 604 O O . ALA A 1 75 ? -1.557 8.403 -5.792 1.00 94.62 75 ALA A O 1
ATOM 605 N N . TYR A 1 76 ? -0.693 8.418 -3.715 1.00 94.12 76 TYR A N 1
ATOM 606 C CA . TYR A 1 76 ? 0.415 7.508 -4.014 1.00 94.12 76 TYR A CA 1
ATOM 607 C C . TYR A 1 76 ? 0.413 6.253 -3.135 1.00 94.12 76 TYR A C 1
ATOM 609 O O . TYR A 1 76 ? 0.845 5.195 -3.581 1.00 94.12 76 TYR A O 1
ATOM 617 N N . THR A 1 77 ? -0.111 6.327 -1.908 1.00 98.19 77 THR A N 1
ATOM 618 C CA . THR A 1 77 ? -0.138 5.185 -0.981 1.00 98.19 77 THR A CA 1
ATOM 619 C C . THR A 1 77 ? -1.153 4.117 -1.389 1.00 98.19 77 THR A C 1
ATOM 621 O O . THR A 1 77 ? -0.975 2.954 -1.034 1.00 98.19 77 THR A O 1
ATOM 624 N N . PHE A 1 78 ? -2.185 4.465 -2.172 1.00 98.38 78 PHE A N 1
ATOM 625 C CA . PHE A 1 78 ? -3.221 3.519 -2.600 1.00 98.38 78 PHE A CA 1
ATOM 626 C C . PHE A 1 78 ? -2.652 2.315 -3.350 1.00 98.38 78 PHE A C 1
ATOM 628 O O . PHE A 1 78 ? -3.038 1.186 -3.060 1.00 98.38 78 PHE A O 1
ATOM 635 N N . GLY A 1 79 ? -1.714 2.545 -4.276 1.00 97.06 79 GLY A N 1
ATOM 636 C CA . GLY A 1 79 ? -1.102 1.471 -5.061 1.00 97.06 79 GLY A CA 1
ATOM 637 C C . GLY A 1 79 ? -0.382 0.443 -4.186 1.00 97.06 79 GLY A C 1
ATOM 638 O O . GLY A 1 79 ? -0.534 -0.755 -4.406 1.00 97.06 79 GLY A O 1
ATOM 639 N N . PHE A 1 80 ? 0.322 0.899 -3.147 1.00 98.38 80 PHE A N 1
ATOM 640 C CA . PHE A 1 80 ? 0.986 0.022 -2.181 1.00 98.38 80 PHE A CA 1
ATOM 641 C C . PHE A 1 80 ? -0.018 -0.729 -1.304 1.00 98.38 80 PHE A C 1
ATOM 643 O O . PHE A 1 80 ? 0.101 -1.936 -1.139 1.00 98.38 80 PHE A O 1
ATOM 650 N N . LEU A 1 81 ? -1.035 -0.039 -0.776 1.00 98.69 81 LEU A N 1
ATOM 651 C CA . LEU A 1 81 ? -2.057 -0.647 0.083 1.00 98.69 81 LEU A CA 1
ATOM 652 C C . LEU A 1 81 ? -2.861 -1.729 -0.653 1.00 98.69 81 LEU A C 1
ATOM 654 O O . LEU A 1 81 ? -3.031 -2.834 -0.142 1.00 98.69 81 LEU A O 1
ATOM 658 N N . ALA A 1 82 ? 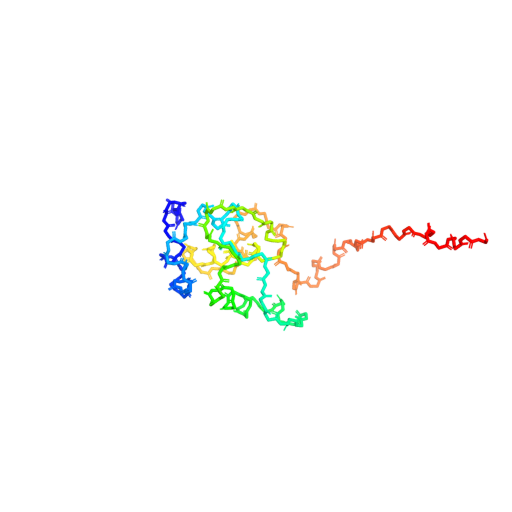-3.345 -1.416 -1.857 1.00 98.31 82 ALA A N 1
ATOM 659 C CA . ALA A 1 82 ? -4.101 -2.354 -2.678 1.00 98.31 82 ALA A CA 1
ATOM 660 C C . ALA A 1 82 ? -3.206 -3.480 -3.212 1.00 98.31 82 ALA A C 1
ATOM 662 O O . ALA A 1 82 ? -3.584 -4.649 -3.165 1.00 98.31 82 ALA A O 1
ATOM 663 N N . GLY A 1 83 ? -2.003 -3.144 -3.684 1.00 98.06 83 GLY A N 1
ATOM 664 C CA . GLY A 1 83 ? -1.081 -4.134 -4.220 1.00 98.06 83 GLY A CA 1
ATOM 665 C C . GLY A 1 83 ? -0.561 -5.103 -3.162 1.00 98.06 83 GLY A C 1
ATOM 666 O O . GLY A 1 83 ? -0.392 -6.277 -3.467 1.00 98.06 83 GLY A O 1
ATOM 667 N N . GLU A 1 84 ? -0.359 -4.666 -1.916 1.00 98.62 84 GLU A N 1
ATOM 668 C CA . GLU A 1 84 ? 0.085 -5.552 -0.833 1.00 98.62 84 GLU A CA 1
ATOM 669 C C . GLU A 1 84 ? -0.997 -6.58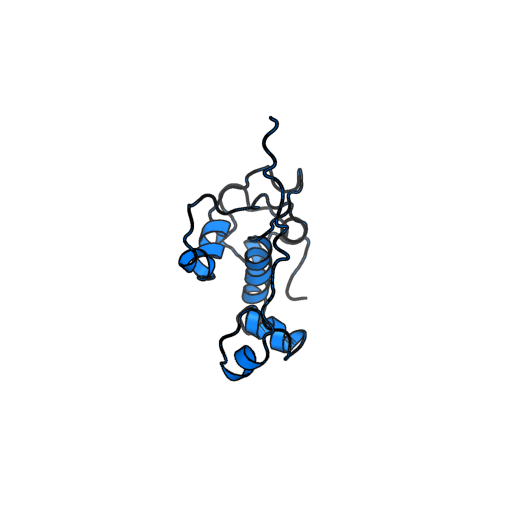3 -0.504 1.00 98.62 84 GLU A C 1
ATOM 671 O O . GLU A 1 84 ? -0.695 -7.763 -0.339 1.00 98.62 84 GLU A O 1
ATOM 676 N N . LEU A 1 85 ? -2.271 -6.170 -0.494 1.00 98.50 85 LEU A N 1
ATOM 677 C CA . LEU A 1 85 ? -3.386 -7.108 -0.365 1.00 98.50 85 LEU A CA 1
ATOM 678 C C . LEU A 1 85 ? -3.376 -8.142 -1.491 1.00 98.50 85 LEU A C 1
ATOM 680 O O . LEU A 1 85 ? -3.517 -9.325 -1.202 1.00 98.50 85 LEU A O 1
ATOM 684 N N . VAL A 1 86 ? -3.169 -7.720 -2.743 1.00 98.19 86 VAL A N 1
ATOM 685 C CA . VAL A 1 86 ? -3.077 -8.639 -3.889 1.00 98.19 86 VAL A CA 1
ATOM 686 C C . VAL A 1 86 ? -1.954 -9.659 -3.692 1.00 98.19 86 VAL A C 1
ATOM 688 O O . VAL A 1 86 ? -2.219 -10.854 -3.780 1.00 98.19 86 VAL A O 1
ATOM 691 N N . GLN A 1 87 ? -0.736 -9.223 -3.354 1.00 98.06 87 GLN A N 1
ATOM 692 C CA . GLN A 1 87 ? 0.404 -10.132 -3.145 1.00 98.06 87 GLN A CA 1
ATOM 693 C C . GLN A 1 87 ? 0.158 -11.133 -2.005 1.00 98.06 87 GLN A C 1
ATOM 695 O O . GLN A 1 87 ? 0.559 -12.295 -2.084 1.00 98.06 87 GLN A O 1
ATOM 700 N N . ARG A 1 88 ? -0.521 -10.698 -0.936 1.00 98.12 88 ARG A N 1
ATOM 701 C CA . ARG A 1 88 ? -0.799 -11.546 0.230 1.00 98.12 88 ARG A CA 1
ATOM 702 C C . ARG A 1 88 ? -1.901 -12.572 -0.009 1.00 98.12 88 ARG A C 1
ATOM 704 O O . ARG A 1 88 ? -1.831 -13.655 0.567 1.00 98.12 88 ARG A O 1
ATOM 711 N N . VAL A 1 89 ? -2.908 -12.250 -0.824 1.00 98.19 89 VAL A N 1
ATOM 712 C CA . VAL A 1 89 ? -4.027 -13.169 -1.108 1.00 98.19 89 VAL A CA 1
ATOM 713 C C . VAL A 1 89 ? -3.827 -14.020 -2.357 1.00 98.19 89 VAL A C 1
ATOM 715 O O . VAL A 1 89 ? -4.522 -15.024 -2.507 1.00 98.19 89 VAL A O 1
ATOM 718 N N . ASP A 1 90 ? -2.907 -13.643 -3.245 1.00 98.12 90 ASP A N 1
ATOM 719 C CA . ASP A 1 90 ? -2.517 -14.466 -4.387 1.00 98.12 90 ASP A CA 1
ATOM 720 C C . ASP A 1 90 ? -1.896 -15.787 -3.893 1.00 98.12 90 ASP A C 1
ATOM 722 O O . ASP A 1 90 ? -0.877 -15.751 -3.202 1.00 98.12 90 ASP A O 1
ATOM 726 N N . PRO A 1 91 ? -2.444 -16.966 -4.252 1.00 97.12 91 PRO A N 1
ATOM 727 C CA . PRO A 1 91 ? -1.911 -18.255 -3.806 1.00 97.12 91 PRO A CA 1
ATOM 728 C C . PRO A 1 91 ? -0.471 -18.524 -4.249 1.00 97.12 91 PRO A C 1
ATOM 730 O O . PRO A 1 91 ? 0.211 -19.355 -3.654 1.00 97.12 91 PRO A O 1
ATOM 733 N N . GLN A 1 92 ? -0.021 -17.860 -5.316 1.00 97.81 92 GLN A N 1
ATOM 734 C CA . GLN A 1 92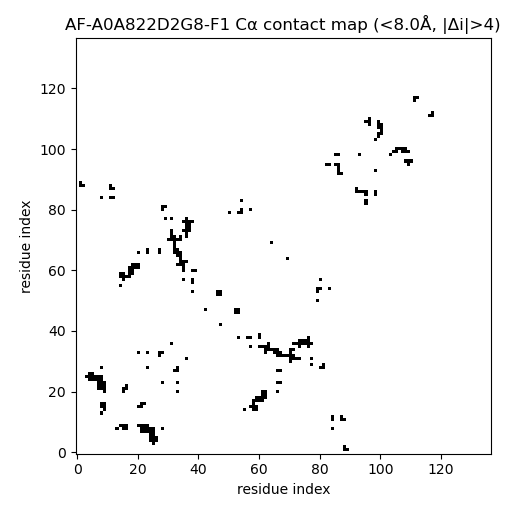 ? 1.351 -17.957 -5.809 1.00 97.81 92 GLN A CA 1
ATOM 735 C C . GLN A 1 92 ? 2.285 -16.919 -5.174 1.00 97.81 92 GLN A C 1
ATOM 737 O O . GLN A 1 92 ? 3.489 -16.970 -5.421 1.00 97.81 92 GLN A O 1
ATOM 742 N N . HIS A 1 93 ? 1.751 -15.991 -4.371 1.00 96.12 93 HIS A N 1
ATOM 743 C CA . HIS A 1 93 ? 2.486 -14.887 -3.755 1.00 96.12 93 HIS A CA 1
ATOM 744 C C . HIS A 1 93 ? 3.356 -14.112 -4.755 1.00 96.12 93 HIS A C 1
ATOM 746 O O . HIS A 1 93 ? 4.488 -13.724 -4.454 1.00 96.12 93 HIS A O 1
ATOM 752 N N . ARG A 1 94 ? 2.845 -13.914 -5.976 1.00 97.56 94 ARG A N 1
ATOM 753 C CA . ARG A 1 94 ? 3.534 -13.141 -7.012 1.00 97.56 94 ARG A CA 1
ATOM 754 C C . ARG A 1 94 ? 3.637 -11.683 -6.581 1.00 97.56 94 ARG A C 1
ATOM 756 O O . ARG A 1 94 ? 2.788 -11.181 -5.846 1.00 97.56 94 ARG A O 1
ATOM 763 N N . SER A 1 95 ? 4.640 -10.975 -7.103 1.00 96.44 95 SER A N 1
ATOM 764 C CA . SER A 1 95 ? 4.692 -9.518 -6.968 1.00 96.44 95 SER A CA 1
ATOM 765 C C . SER A 1 95 ? 3.462 -8.877 -7.615 1.00 96.44 95 SER A C 1
ATOM 767 O O . SER A 1 95 ? 2.895 -9.417 -8.567 1.00 96.44 95 SER A O 1
ATOM 769 N N . TYR A 1 96 ? 3.082 -7.679 -7.161 1.00 96.38 96 TYR A N 1
ATOM 770 C CA . TYR A 1 96 ? 1.947 -6.965 -7.757 1.00 96.38 96 TYR A CA 1
ATOM 771 C C . TYR A 1 96 ? 2.148 -6.717 -9.262 1.00 96.38 96 TYR A C 1
ATOM 773 O O . TYR A 1 96 ? 1.217 -6.858 -10.050 1.00 96.38 96 TYR A O 1
ATOM 781 N N . SER A 1 97 ? 3.383 -6.412 -9.675 1.00 95.31 97 SER A N 1
ATOM 782 C CA . SER A 1 97 ? 3.734 -6.230 -11.085 1.00 95.31 97 SER A CA 1
ATOM 783 C C . SER A 1 97 ? 3.535 -7.497 -11.915 1.00 95.31 97 SER A C 1
ATOM 785 O O . SER A 1 97 ? 2.976 -7.421 -13.006 1.00 95.31 97 SER A O 1
ATOM 787 N N . GLN A 1 98 ? 3.943 -8.659 -11.398 1.00 96.00 98 GLN A N 1
ATOM 788 C CA . GLN A 1 98 ? 3.771 -9.935 -12.084 1.00 96.00 98 GLN A CA 1
ATOM 789 C C . GLN A 1 98 ? 2.293 -10.334 -12.143 1.00 96.00 98 GLN A C 1
ATOM 791 O O . GLN A 1 98 ? 1.811 -10.717 -13.204 1.00 96.00 98 GLN A O 1
ATOM 796 N N . PHE A 1 99 ? 1.558 -10.163 -11.041 1.00 97.31 99 PHE A N 1
ATOM 797 C CA . PHE A 1 99 ? 0.121 -10.428 -10.987 1.00 97.31 99 PHE A CA 1
ATOM 798 C C . PHE A 1 99 ? -0.649 -9.627 -12.045 1.00 97.31 99 PHE A C 1
ATOM 800 O O . PHE A 1 99 ? -1.463 -10.183 -12.773 1.00 97.31 99 PHE A O 1
ATOM 807 N N . VAL A 1 100 ? -0.367 -8.326 -12.172 1.00 96.56 100 VAL A N 1
ATOM 808 C CA . VAL A 1 100 ? -1.005 -7.468 -13.184 1.00 96.56 100 VAL A CA 1
ATOM 809 C C . VAL A 1 100 ? -0.739 -7.975 -14.603 1.00 96.56 100 VAL A C 1
ATOM 811 O O . VAL A 1 100 ? -1.661 -7.999 -15.417 1.00 96.56 100 VAL A O 1
ATOM 814 N N . ARG A 1 101 ? 0.486 -8.421 -14.898 1.00 95.19 101 ARG A N 1
ATOM 815 C CA . ARG A 1 101 ? 0.828 -8.938 -16.231 1.00 95.19 101 ARG A CA 1
ATOM 816 C C . ARG A 1 101 ? 0.128 -10.246 -16.564 1.00 95.19 101 ARG A C 1
ATOM 818 O O . ARG A 1 101 ? -0.292 -10.434 -17.701 1.00 95.19 101 ARG A O 1
ATOM 825 N N . ASP A 1 102 ? 0.023 -11.135 -15.586 1.00 96.81 102 ASP A N 1
ATOM 826 C CA . ASP A 1 102 ? -0.548 -12.462 -15.797 1.00 96.81 102 ASP A CA 1
ATOM 827 C C . ASP A 1 102 ? -2.078 -12.433 -15.860 1.00 96.81 102 ASP A C 1
ATOM 829 O O . ASP A 1 102 ? -2.675 -13.161 -16.648 1.00 96.81 102 ASP A O 1
ATOM 833 N N . GLU A 1 103 ? -2.714 -11.607 -15.026 1.00 97.19 103 GLU A N 1
ATOM 834 C CA . GLU A 1 103 ? -4.167 -11.644 -14.828 1.00 97.19 103 GLU A CA 1
ATOM 835 C C . GLU A 1 103 ? -4.922 -10.557 -15.603 1.00 97.19 103 GLU A C 1
ATOM 837 O O . GLU A 1 103 ? -6.120 -10.709 -15.845 1.00 97.19 103 GLU A O 1
ATOM 842 N N . LEU A 1 104 ? -4.264 -9.445 -15.963 1.00 95.88 104 LEU A N 1
ATOM 843 C CA . LEU A 1 104 ? -4.916 -8.325 -16.653 1.00 95.88 104 LEU A CA 1
ATOM 844 C C . LEU A 1 104 ? -4.470 -8.213 -18.107 1.00 95.88 104 LEU A C 1
ATOM 846 O O . LEU A 1 104 ? -5.285 -8.386 -19.011 1.00 95.88 104 LEU A O 1
ATOM 850 N N . ASP A 1 105 ? -3.199 -7.885 -18.331 1.00 95.81 105 ASP A N 1
ATOM 851 C CA . ASP A 1 105 ? -2.655 -7.684 -19.673 1.00 95.81 105 ASP A CA 1
ATOM 852 C C . ASP A 1 105 ? -1.120 -7.822 -19.650 1.00 95.81 105 ASP A C 1
ATOM 854 O O . ASP A 1 105 ? -0.457 -7.076 -18.917 1.00 95.81 105 ASP A O 1
ATOM 858 N N . PRO A 1 106 ? -0.521 -8.722 -20.457 1.00 93.00 106 PRO A N 1
ATOM 859 C CA . PRO A 1 106 ? 0.933 -8.890 -20.519 1.00 93.00 106 PRO A CA 1
ATOM 860 C C . PRO A 1 106 ? 1.690 -7.639 -21.005 1.00 93.00 106 PRO A C 1
ATOM 862 O O . PRO A 1 106 ? 2.897 -7.529 -20.761 1.00 93.00 106 PRO A O 1
ATOM 865 N N . GLU A 1 107 ? 1.002 -6.693 -21.650 1.00 92.44 107 GLU A N 1
ATOM 866 C CA . GLU A 1 107 ? 1.534 -5.408 -22.115 1.00 92.44 107 GLU A CA 1
ATOM 867 C C . GLU A 1 107 ? 1.280 -4.247 -21.131 1.00 92.44 107 GLU A C 1
ATOM 869 O O . GLU A 1 107 ? 1.668 -3.107 -21.401 1.00 92.44 107 GLU A O 1
ATOM 874 N N . PHE A 1 108 ? 0.680 -4.512 -19.962 1.00 93.69 108 PHE A N 1
ATOM 875 C CA . PHE A 1 108 ? 0.523 -3.532 -18.886 1.00 93.69 108 PHE A CA 1
ATOM 876 C C . PHE A 1 108 ? 1.640 -3.682 -17.845 1.00 93.69 108 PHE A C 1
ATOM 878 O O . PHE A 1 108 ? 1.716 -4.671 -17.121 1.00 93.69 108 PHE A O 1
ATOM 885 N N . TYR A 1 109 ? 2.492 -2.663 -17.707 1.00 92.94 109 TYR A N 1
ATOM 886 C CA . TYR A 1 109 ? 3.661 -2.712 -16.823 1.00 92.94 109 TYR A CA 1
ATOM 887 C C . TYR A 1 109 ? 3.480 -1.851 -15.568 1.00 92.94 109 TYR A C 1
ATOM 889 O O . TYR A 1 109 ? 3.237 -0.648 -15.652 1.00 92.94 109 TYR A O 1
ATOM 897 N N . VAL A 1 110 ? 3.685 -2.455 -14.392 1.00 92.12 110 VAL A N 1
ATOM 898 C CA . VAL A 1 110 ? 3.895 -1.740 -13.122 1.00 92.12 110 VAL A CA 1
ATOM 899 C C . VAL A 1 110 ? 5.380 -1.821 -12.781 1.00 92.12 110 VAL A C 1
ATOM 901 O O . VAL A 1 110 ? 5.849 -2.818 -12.235 1.00 92.12 110 VAL A O 1
ATOM 904 N N . GLY A 1 111 ? 6.117 -0.772 -13.149 1.00 87.44 111 GLY A N 1
ATOM 905 C CA . GLY A 1 111 ? 7.581 -0.789 -13.187 1.00 87.44 111 GLY A CA 1
ATOM 906 C C . GLY A 1 111 ? 8.110 -1.450 -14.466 1.00 87.44 111 GLY A C 1
ATOM 907 O O . GLY A 1 111 ? 7.556 -2.436 -14.949 1.00 87.44 111 GLY A O 1
ATOM 908 N 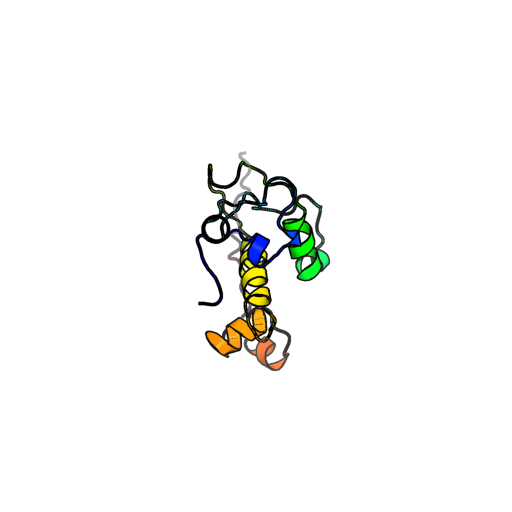N . VAL A 1 112 ? 9.181 -0.890 -15.031 1.00 85.75 112 VAL A N 1
ATOM 909 C CA . VAL A 1 112 ? 9.840 -1.405 -16.240 1.00 85.75 112 VAL A CA 1
ATOM 910 C C . VAL A 1 112 ? 11.274 -1.763 -15.871 1.00 85.75 112 VAL A C 1
ATOM 912 O O . VAL A 1 112 ? 12.038 -0.890 -15.477 1.00 85.75 112 VAL A O 1
ATOM 915 N N . SER A 1 113 ? 11.621 -3.047 -15.958 1.00 73.69 113 SER A N 1
ATOM 916 C CA . SER A 1 113 ? 12.975 -3.551 -15.678 1.00 73.69 113 SER A CA 1
ATOM 917 C C . SER A 1 113 ? 13.668 -4.150 -16.906 1.00 73.69 113 SER A C 1
ATOM 919 O O . SER A 1 113 ? 14.832 -4.525 -16.825 1.00 73.69 113 SER A O 1
ATOM 921 N N . ASP A 1 114 ? 12.952 -4.289 -18.024 1.00 81.81 114 ASP A N 1
ATOM 922 C CA . ASP A 1 114 ? 13.472 -4.835 -19.279 1.00 81.81 114 ASP A CA 1
ATOM 923 C C . ASP A 1 114 ? 13.780 -3.692 -20.252 1.00 81.81 114 ASP A C 1
ATOM 925 O O . ASP A 1 114 ? 12.881 -2.958 -20.671 1.00 81.81 114 ASP A O 1
ATOM 929 N N . ASN A 1 115 ? 15.048 -3.577 -20.650 1.00 80.25 115 ASN A N 1
ATOM 930 C CA . ASN A 1 115 ? 15.527 -2.561 -21.589 1.00 80.25 115 ASN A CA 1
ATOM 931 C C . ASN A 1 115 ? 14.796 -2.615 -22.946 1.00 80.25 115 ASN A C 1
ATOM 933 O O . ASN A 1 115 ? 14.651 -1.591 -23.614 1.00 80.25 115 ASN A O 1
ATOM 937 N N . ASN A 1 116 ? 14.298 -3.786 -23.364 1.00 85.19 116 ASN A N 1
ATOM 938 C CA . ASN A 1 116 ? 13.509 -3.910 -24.594 1.00 85.19 116 ASN A CA 1
ATOM 939 C C . ASN A 1 116 ? 12.134 -3.244 -24.460 1.00 85.19 116 ASN A C 1
ATOM 941 O O . ASN A 1 116 ? 11.583 -2.742 -25.439 1.00 85.19 116 ASN A O 1
ATOM 945 N N . VAL A 1 117 ? 11.572 -3.234 -23.251 1.00 88.44 117 VAL A N 1
ATOM 946 C CA . VAL A 1 117 ? 10.313 -2.546 -22.952 1.00 88.44 117 VAL A CA 1
ATOM 947 C C . VAL A 1 117 ? 10.561 -1.052 -22.805 1.00 88.44 117 VAL A C 1
ATOM 949 O O . VAL A 1 117 ? 9.778 -0.266 -23.331 1.00 88.44 117 VAL A O 1
ATOM 952 N N . GLU A 1 118 ? 11.671 -0.657 -22.177 1.00 87.81 118 GLU A N 1
ATOM 953 C CA . GLU A 1 118 ? 12.060 0.751 -22.037 1.00 87.81 118 GLU A CA 1
ATOM 954 C C . GLU A 1 118 ? 12.154 1.458 -23.398 1.00 87.81 118 GLU A C 1
ATOM 956 O O . GLU A 1 118 ? 11.649 2.568 -23.552 1.00 87.81 118 GLU A O 1
ATOM 961 N N . ALA A 1 119 ? 12.663 0.776 -24.430 1.00 90.50 119 ALA A N 1
ATOM 962 C CA . ALA A 1 119 ? 12.712 1.298 -25.799 1.00 90.50 119 ALA A CA 1
ATOM 963 C C . ALA A 1 119 ? 11.330 1.632 -26.409 1.00 90.50 119 ALA A C 1
ATOM 965 O O . ALA A 1 119 ? 11.255 2.361 -27.400 1.00 90.50 119 ALA A O 1
ATOM 966 N N . ARG A 1 120 ? 10.234 1.110 -25.840 1.00 92.06 120 ARG A N 1
ATOM 967 C CA . ARG A 1 120 ? 8.847 1.363 -26.271 1.00 92.06 120 ARG A CA 1
ATOM 968 C C . ARG A 1 120 ? 8.151 2.452 -25.445 1.00 92.06 120 ARG A C 1
ATOM 970 O O . ARG A 1 120 ? 7.028 2.834 -25.773 1.00 92.06 120 ARG A O 1
ATOM 977 N N . VAL A 1 121 ? 8.789 2.957 -24.386 1.00 92.25 121 VAL A N 1
ATOM 978 C CA . VAL A 1 121 ? 8.223 3.988 -23.508 1.00 92.25 121 VAL A CA 1
ATOM 979 C C . VAL A 1 121 ? 8.390 5.364 -24.151 1.00 92.25 121 VAL A C 1
ATOM 981 O O . VAL A 1 121 ? 9.497 5.876 -24.310 1.00 92.25 121 VAL A O 1
ATOM 984 N N . ALA A 1 122 ? 7.272 6.002 -24.496 1.00 92.69 122 ALA A N 1
ATOM 985 C CA . ALA A 1 122 ? 7.284 7.389 -24.942 1.00 92.69 122 ALA A CA 1
ATOM 986 C C . ALA A 1 122 ? 7.445 8.338 -23.735 1.00 92.69 122 ALA A C 1
ATOM 988 O O . ALA A 1 122 ? 6.702 8.210 -22.758 1.00 92.69 122 ALA A O 1
ATOM 989 N N . PRO A 1 123 ? 8.363 9.322 -23.784 1.00 89.81 123 PRO A N 1
ATOM 990 C CA . PRO A 1 123 ? 8.526 10.283 -22.699 1.00 89.81 123 PRO A CA 1
ATOM 991 C C . PRO A 1 123 ? 7.277 11.161 -22.540 1.00 89.81 123 PRO A C 1
ATOM 993 O O . PRO A 1 123 ? 6.763 11.733 -23.505 1.00 89.81 123 PRO A O 1
ATOM 996 N N . LEU A 1 124 ? 6.810 11.312 -21.299 1.00 88.00 124 LEU A N 1
ATOM 997 C CA . LEU A 1 124 ? 5.715 12.218 -20.966 1.00 88.00 124 LEU A CA 1
ATOM 998 C C . LEU A 1 124 ? 6.264 13.631 -20.735 1.00 88.00 124 LEU A C 1
ATOM 1000 O O . LEU A 1 124 ? 6.919 13.906 -19.731 1.00 88.00 124 LEU A O 1
ATOM 1004 N N . PHE A 1 125 ? 5.965 14.552 -21.648 1.00 87.00 125 PHE A N 1
ATOM 1005 C CA . PHE A 1 125 ? 6.346 15.955 -21.500 1.00 87.00 125 PHE A CA 1
ATOM 1006 C C . PHE A 1 125 ? 5.234 16.755 -20.818 1.00 87.00 125 PHE A C 1
ATOM 1008 O O . PHE A 1 125 ? 4.131 16.894 -21.349 1.00 87.00 125 PHE A O 1
ATOM 1015 N N . ALA A 1 126 ? 5.531 17.350 -19.662 1.00 76.88 126 ALA A N 1
ATOM 1016 C CA . ALA A 1 126 ? 4.647 18.349 -19.078 1.00 76.88 126 ALA A CA 1
ATOM 1017 C C . ALA A 1 126 ? 4.653 19.614 -19.953 1.00 76.88 126 ALA A C 1
ATOM 1019 O O . ALA A 1 126 ? 5.707 20.160 -20.289 1.00 76.88 126 ALA A O 1
ATOM 1020 N N . LYS A 1 127 ? 3.469 20.122 -20.310 1.00 66.44 127 LYS A N 1
ATOM 1021 C CA . LYS A 1 127 ? 3.340 21.398 -21.023 1.00 66.44 127 LYS A CA 1
ATOM 1022 C C . LYS A 1 127 ? 3.733 22.534 -20.073 1.00 66.44 127 LYS A C 1
ATOM 1024 O O . LYS A 1 127 ? 2.903 23.019 -19.308 1.00 66.44 127 LYS A O 1
ATOM 1029 N N . VAL A 1 128 ? 4.993 22.966 -20.109 1.00 62.31 128 VAL A N 1
ATOM 1030 C CA . VAL A 1 128 ? 5.453 24.140 -19.354 1.00 62.31 128 VAL A CA 1
ATOM 1031 C C . VAL A 1 128 ? 4.727 25.370 -19.901 1.00 62.31 128 VAL A C 1
ATOM 1033 O O . VAL A 1 128 ? 5.029 25.850 -20.996 1.00 62.31 128 VAL A O 1
ATOM 1036 N N . ARG A 1 129 ? 3.755 25.907 -19.155 1.00 58.50 129 ARG A N 1
ATOM 1037 C CA . ARG A 1 129 ? 3.226 27.246 -19.434 1.00 58.50 129 ARG A CA 1
ATOM 1038 C C . ARG A 1 129 ? 4.312 28.261 -19.072 1.00 58.50 129 ARG A C 1
ATOM 1040 O O . ARG A 1 129 ? 4.436 28.654 -17.918 1.00 58.50 129 ARG A O 1
ATOM 1047 N N . LYS A 1 130 ? 5.104 28.698 -20.056 1.00 54.69 130 LYS A N 1
ATOM 1048 C CA . LYS A 1 130 ? 5.840 29.964 -19.938 1.00 54.69 130 LYS A CA 1
ATOM 1049 C C . LYS A 1 130 ? 4.800 31.086 -19.819 1.00 54.69 130 LYS A C 1
ATOM 1051 O O . LYS A 1 130 ? 3.914 31.155 -20.665 1.00 54.69 130 LYS A O 1
ATOM 1056 N N . ASN A 1 131 ? 4.949 31.937 -18.800 1.00 55.38 131 ASN A N 1
ATOM 1057 C CA . ASN A 1 131 ? 4.247 33.213 -18.546 1.00 55.38 131 ASN A CA 1
ATOM 1058 C C . ASN A 1 131 ? 3.183 33.208 -17.432 1.00 55.38 131 ASN A C 1
ATOM 1060 O O . ASN A 1 131 ? 1.998 33.324 -17.722 1.00 55.38 131 ASN A O 1
ATOM 1064 N N . ILE A 1 132 ? 3.617 33.234 -16.164 1.00 53.38 132 ILE A N 1
ATOM 1065 C CA . ILE A 1 132 ? 2.981 34.060 -15.114 1.00 53.38 132 ILE A CA 1
ATOM 1066 C C . ILE A 1 132 ? 4.089 34.670 -14.238 1.00 53.38 132 ILE A C 1
ATOM 1068 O O . ILE A 1 132 ? 4.265 34.313 -13.085 1.00 53.38 132 ILE A O 1
ATOM 1072 N N . LEU A 1 133 ? 4.880 35.570 -14.819 1.00 49.22 133 LEU A N 1
ATOM 1073 C CA . LEU A 1 133 ? 5.616 36.606 -14.090 1.00 49.22 133 LEU A CA 1
ATOM 1074 C C . LEU A 1 133 ? 5.621 37.853 -14.983 1.00 49.22 133 LEU A C 1
ATOM 1076 O O . LEU A 1 133 ? 6.620 38.205 -15.600 1.00 49.22 133 LEU A O 1
ATOM 1080 N N . LYS A 1 134 ? 4.460 38.499 -15.107 1.00 43.78 134 LYS A N 1
ATOM 1081 C CA . LYS A 1 134 ? 4.433 39.952 -15.283 1.00 43.78 134 LYS A CA 1
ATOM 1082 C C . LYS A 1 134 ? 4.113 40.512 -13.909 1.00 43.78 134 LYS A C 1
ATOM 1084 O O . LYS A 1 134 ? 2.952 40.565 -13.518 1.00 43.78 134 LYS A O 1
ATOM 1089 N N . ALA A 1 135 ? 5.170 40.813 -13.159 1.00 46.97 135 ALA A N 1
ATOM 1090 C CA . ALA A 1 135 ? 5.066 41.693 -12.012 1.00 46.97 135 ALA A CA 1
ATOM 1091 C C . ALA A 1 135 ? 4.463 43.015 -12.504 1.00 46.97 135 ALA A C 1
ATOM 1093 O O . ALA A 1 135 ? 4.887 43.562 -13.523 1.00 46.97 135 ALA A O 1
ATOM 1094 N N . THR A 1 136 ? 3.417 43.445 -11.817 1.00 50.47 136 THR A N 1
ATOM 1095 C CA . THR A 1 136 ? 2.797 44.760 -11.930 1.00 50.47 136 THR A CA 1
ATOM 1096 C C . THR A 1 136 ? 3.864 45.844 -11.790 1.00 50.47 136 THR A C 1
ATOM 1098 O O . THR A 1 136 ? 4.584 45.863 -10.791 1.00 50.47 136 THR A O 1
ATOM 1101 N N . SER A 1 137 ? 3.972 46.691 -12.814 1.00 52.84 137 SER A N 1
ATOM 1102 C CA . SER A 1 137 ? 4.606 48.013 -12.767 1.00 52.84 137 SER A CA 1
ATOM 1103 C C . SER A 1 137 ? 3.804 48.974 -11.904 1.00 52.84 137 SER A C 1
ATOM 1105 O O . SER A 1 137 ? 2.558 48.899 -12.025 1.00 52.84 137 SER A O 1
#

Sequence (137 aa):
GWLDYEAPVAKYWPEFSVNGKENITVSQLMSHRAGLPCVDEQLTLNDVLDWTRITSLLAKQKPHWEPGTTHGYHAYTFGFLAGELVQRVDPQHRSYSQFVRDELDPEFYVGVSDNNVEARVAPLFAKVRKNILKATS

Mean predicted aligned error: 5.75 Å

Secondary structure (DSSP, 8-state):
----SSSBGGGT-GGG--SS-TT-BHHHHHTT-SS-SS-SS---HHHHH-HHHHHHHHHHSPPSS-TTT-----TTHHHHHHHHHHHHHSTT---HHHHHHHHT-TT--SS---HHHHTT-----------------

pLDDT: mean 92.52, std 12.29, range [43.78, 98.88]